Protein AF-A0A813J1H1-F1 (afdb_monomer)

Secondary structure (DSSP, 8-state):
------------------------------TTSS--------SS---TTHHHHTT-HHHHHHHHHHTT---SS-TT-TTTSPPPPSSGGGGS-S-HHHHHHHHHTT--S--HHHHHHHHHHHTT-------SS--HHHHHHHHHHHHHHHHHHSPP----

Mean predicted aligned error: 11.6 Å

InterPro domains:
  IPR014014 RNA helicase, DEAD-box type, Q motif [PS51195] (87-115)
  IPR027417 P-loop containing nucleoside triphosphate hydrolase [G3DSA:3.40.50.300] (61-158)
  IPR027417 P-loop containing nucleoside triphosphate hydrolase [SSF52540] (81-131)

Organism: Polarella glacialis (NCBI:txid89957)

Structure (mmCIF, N/CA/C/O backbone):
data_AF-A0A813J1H1-F1
#
_entry.id   AF-A0A813J1H1-F1
#
loop_
_atom_site.group_PDB
_atom_site.id
_atom_site.type_symbol
_atom_site.label_atom_id
_atom_site.label_alt_id
_atom_site.label_comp_id
_atom_site.label_asym_id
_atom_site.label_entity_id
_atom_site.label_seq_id
_atom_site.pdbx_PDB_ins_code
_atom_site.Cartn_x
_atom_site.Cartn_y
_atom_site.Cartn_z
_atom_site.occupancy
_atom_site.B_iso_or_equiv
_atom_site.auth_seq_id
_atom_site.auth_comp_id
_atom_site.auth_asym_id
_atom_site.auth_atom_id
_atom_site.pdbx_PDB_model_num
ATOM 1 N N . HIS A 1 1 ? 89.185 -1.365 11.254 1.00 34.19 1 HIS A N 1
ATOM 2 C CA . HIS A 1 1 ? 89.584 -2.785 11.265 1.00 34.19 1 HIS A CA 1
ATOM 3 C C . HIS A 1 1 ? 88.842 -3.502 12.383 1.00 34.19 1 HIS A C 1
ATOM 5 O O . HIS A 1 1 ? 88.922 -3.035 13.507 1.00 34.19 1 HIS A O 1
ATOM 11 N N . HIS A 1 2 ? 88.148 -4.591 12.026 1.00 33.72 2 HIS A N 1
ATOM 12 C CA . HIS A 1 2 ? 87.606 -5.668 12.879 1.00 33.72 2 HIS A CA 1
ATOM 13 C C . HIS A 1 2 ? 86.523 -5.268 13.905 1.00 33.72 2 HIS A C 1
ATOM 15 O O . HIS A 1 2 ? 86.801 -4.610 14.895 1.00 33.72 2 HIS A O 1
ATOM 21 N N . LEU A 1 3 ? 85.229 -5.496 13.633 1.00 37.78 3 LEU A N 1
ATOM 22 C CA . LEU A 1 3 ? 84.498 -6.771 13.810 1.00 37.78 3 LEU A CA 1
ATOM 23 C C . LEU A 1 3 ? 84.880 -7.504 15.100 1.00 37.78 3 LEU A C 1
ATOM 25 O O . LEU A 1 3 ? 85.911 -8.167 15.141 1.00 37.78 3 LEU A O 1
ATOM 29 N N . CYS A 1 4 ? 83.996 -7.455 16.098 1.00 30.09 4 CYS A N 1
ATOM 30 C CA . CYS A 1 4 ? 83.834 -8.545 17.054 1.00 30.09 4 CYS A CA 1
ATOM 31 C C . CYS A 1 4 ? 82.436 -8.494 17.695 1.00 30.09 4 CYS A C 1
ATOM 33 O O . CYS A 1 4 ? 82.087 -7.547 18.393 1.00 30.09 4 CYS A O 1
ATOM 35 N N . ALA A 1 5 ? 81.647 -9.531 17.442 1.00 35.34 5 ALA A N 1
ATOM 36 C CA . ALA A 1 5 ? 80.639 -10.073 18.354 1.00 35.34 5 ALA A CA 1
ATOM 37 C C . ALA A 1 5 ? 81.019 -11.562 18.559 1.00 35.34 5 ALA A C 1
ATOM 39 O O . ALA A 1 5 ? 81.799 -12.053 17.734 1.00 35.34 5 ALA A O 1
ATOM 40 N N . PRO A 1 6 ? 80.486 -12.332 19.537 1.00 43.91 6 PRO A N 1
ATOM 41 C CA . PRO A 1 6 ? 79.380 -12.037 20.460 1.00 43.91 6 PRO A CA 1
ATOM 42 C C . PRO A 1 6 ? 79.610 -12.522 21.920 1.00 43.91 6 PRO A C 1
ATOM 44 O O . PRO A 1 6 ? 80.580 -13.204 22.235 1.00 43.91 6 PRO A O 1
ATOM 47 N N . ALA A 1 7 ? 78.648 -12.255 22.807 1.00 31.55 7 ALA A N 1
ATOM 48 C CA . ALA A 1 7 ? 78.409 -13.062 24.006 1.00 31.55 7 ALA A CA 1
ATOM 49 C C . ALA A 1 7 ? 76.898 -13.316 24.129 1.00 31.55 7 ALA A C 1
ATOM 51 O O . ALA A 1 7 ? 76.104 -12.378 24.116 1.00 31.55 7 ALA A O 1
ATOM 52 N N . VAL A 1 8 ? 76.505 -14.588 24.202 1.00 41.69 8 VAL A N 1
ATOM 53 C CA . VAL A 1 8 ? 75.121 -15.028 24.435 1.00 41.69 8 VAL A CA 1
ATOM 54 C C . VAL A 1 8 ? 74.900 -15.178 25.939 1.00 41.69 8 VAL A C 1
ATOM 56 O O . VAL A 1 8 ? 75.711 -15.835 26.594 1.00 41.69 8 VAL A O 1
ATOM 59 N N . PRO A 1 9 ? 73.768 -14.695 26.472 1.00 33.09 9 PRO A N 1
ATOM 60 C CA . PRO A 1 9 ? 73.148 -15.347 27.612 1.00 33.09 9 PRO A CA 1
ATOM 61 C C . PRO A 1 9 ? 71.725 -15.825 27.310 1.00 33.09 9 PRO A C 1
ATOM 63 O O . PRO A 1 9 ? 70.944 -15.225 26.573 1.00 33.09 9 PRO A O 1
ATOM 66 N N . MET A 1 10 ? 71.447 -16.971 27.916 1.00 30.86 10 MET A N 1
ATOM 67 C CA . MET A 1 10 ? 70.252 -17.791 27.831 1.00 30.86 10 MET A CA 1
ATOM 68 C C . MET A 1 10 ? 69.051 -17.203 28.583 1.00 30.86 10 MET A C 1
ATOM 70 O O . MET A 1 10 ? 69.198 -16.548 29.609 1.00 30.86 10 MET A O 1
ATOM 74 N N . SER A 1 11 ? 67.880 -17.676 28.151 1.00 35.31 11 SER A N 1
ATOM 75 C CA . SER A 1 11 ? 66.664 -17.896 28.943 1.00 35.31 11 SER A CA 1
ATOM 76 C C . SER A 1 11 ? 65.690 -16.725 29.101 1.00 35.31 11 SER A C 1
ATOM 78 O O . SER A 1 11 ? 65.782 -15.886 29.991 1.00 35.31 11 SER A O 1
ATOM 80 N N . GLY A 1 12 ? 64.658 -16.774 28.260 1.00 32.72 12 GLY A N 1
ATOM 81 C CA . GLY A 1 12 ? 63.369 -16.132 28.475 1.00 32.72 12 GLY A CA 1
ATOM 82 C C . GLY A 1 12 ? 62.295 -16.996 27.825 1.00 32.72 12 GLY A C 1
ATOM 83 O O . GLY A 1 12 ? 62.034 -16.885 26.629 1.00 32.72 12 GLY A O 1
ATOM 84 N N . THR A 1 13 ? 61.717 -17.908 28.600 1.00 37.31 13 THR A N 1
ATOM 85 C CA . THR A 1 13 ? 60.648 -18.828 28.201 1.00 37.31 13 THR A CA 1
ATOM 86 C C . THR A 1 13 ? 59.422 -18.037 27.730 1.00 37.31 13 THR A C 1
ATOM 88 O O . THR A 1 13 ? 58.621 -17.572 28.540 1.00 37.31 13 THR A O 1
ATOM 91 N N . LYS A 1 14 ? 59.245 -17.862 26.414 1.00 34.94 14 LYS A N 1
ATOM 92 C CA . LYS A 1 14 ? 57.989 -17.343 25.859 1.00 34.94 14 LYS A CA 1
ATOM 93 C C . LYS A 1 14 ? 57.009 -18.500 25.691 1.00 34.94 14 LYS A C 1
ATOM 95 O O . LYS A 1 14 ? 57.187 -19.358 24.833 1.00 34.94 14 LYS A O 1
ATOM 100 N N . ARG A 1 15 ? 55.968 -18.508 26.528 1.00 35.03 15 ARG A N 1
ATOM 101 C CA . ARG A 1 15 ? 54.754 -19.305 26.321 1.00 35.03 15 ARG A CA 1
ATOM 102 C C . ARG A 1 15 ? 54.201 -18.968 24.933 1.00 35.03 15 ARG A C 1
ATOM 104 O O . ARG A 1 15 ? 53.765 -17.842 24.710 1.00 35.03 15 ARG A O 1
ATOM 111 N N . LYS A 1 16 ? 54.257 -19.923 24.003 1.00 32.97 16 LYS A N 1
ATOM 112 C CA . LYS A 1 16 ? 53.514 -19.863 22.743 1.00 32.97 16 LYS A CA 1
ATOM 113 C C . LYS A 1 16 ? 52.054 -20.132 23.114 1.00 32.97 16 LYS A C 1
ATOM 115 O O . LYS A 1 16 ? 51.695 -21.276 23.374 1.00 32.97 16 LYS A O 1
ATOM 120 N N . ALA A 1 17 ? 51.254 -19.078 23.253 1.00 36.91 17 ALA A N 1
ATOM 121 C CA . ALA A 1 17 ? 49.808 -19.232 23.254 1.00 36.91 17 ALA A CA 1
ATOM 122 C C . ALA A 1 17 ? 49.420 -19.670 21.840 1.00 36.91 17 ALA A C 1
ATOM 124 O O . ALA A 1 17 ? 49.724 -18.984 20.863 1.00 36.91 17 ALA A O 1
ATOM 125 N N . ALA A 1 18 ? 48.871 -20.876 21.752 1.00 45.59 18 ALA A N 1
ATOM 126 C CA . ALA A 1 18 ? 48.157 -21.342 20.586 1.00 45.59 18 ALA A CA 1
ATOM 127 C C . ALA A 1 18 ? 46.883 -20.504 20.470 1.00 45.59 18 ALA A C 1
ATOM 129 O O . ALA A 1 18 ? 46.070 -20.524 21.384 1.00 45.59 18 ALA A O 1
ATOM 130 N N . ASP A 1 19 ? 46.744 -19.783 19.366 1.00 38.66 19 ASP A N 1
ATOM 131 C CA . ASP A 1 19 ? 45.460 -19.288 18.879 1.00 38.66 19 ASP A CA 1
ATOM 132 C C . ASP A 1 19 ? 45.462 -19.490 17.362 1.00 38.66 19 ASP A C 1
ATOM 134 O O . ASP A 1 19 ? 45.589 -18.566 16.561 1.00 38.66 19 ASP A O 1
ATOM 138 N N . GLU A 1 20 ? 45.388 -20.757 16.953 1.00 40.88 20 GLU A N 1
ATOM 139 C CA . GLU A 1 20 ? 44.878 -21.096 15.628 1.00 40.88 20 GLU A CA 1
ATOM 140 C C . GLU A 1 20 ? 43.354 -21.019 15.694 1.00 40.88 20 GLU A C 1
ATOM 142 O O . GLU A 1 20 ? 42.653 -22.016 15.856 1.00 40.88 20 GLU A O 1
ATOM 147 N N . VAL A 1 21 ? 42.823 -19.803 15.580 1.00 53.22 21 VAL A N 1
ATOM 148 C CA . VAL A 1 21 ? 41.404 -19.619 15.286 1.00 53.22 21 VAL A CA 1
ATOM 149 C C . VAL A 1 21 ? 41.214 -19.959 13.810 1.00 53.22 21 VAL A C 1
ATOM 151 O O . VAL A 1 21 ? 41.413 -19.120 12.928 1.00 53.22 21 VAL A O 1
ATOM 154 N N . HIS A 1 22 ? 40.861 -21.216 13.536 1.00 43.19 22 HIS A N 1
ATOM 155 C CA . HIS A 1 22 ? 40.311 -21.637 12.252 1.00 43.19 22 HIS A CA 1
ATOM 156 C C . HIS A 1 22 ? 38.995 -20.888 12.008 1.00 43.19 22 HIS A C 1
ATOM 158 O O . HIS A 1 22 ? 37.911 -21.358 12.347 1.00 43.19 22 HIS A O 1
ATOM 164 N N . HIS A 1 23 ? 39.085 -19.710 11.395 1.00 55.94 23 HIS A N 1
ATOM 165 C CA . HIS A 1 23 ? 37.964 -19.159 10.654 1.00 55.94 23 HIS A CA 1
ATOM 166 C C . HIS A 1 23 ? 37.781 -20.087 9.454 1.00 55.94 23 HIS A C 1
ATOM 168 O O . HIS A 1 23 ? 38.491 -19.963 8.459 1.00 55.94 23 HIS A O 1
ATOM 174 N N . SER A 1 24 ? 36.891 -21.075 9.585 1.00 57.75 24 SER A N 1
ATOM 175 C CA . SER A 1 24 ? 36.360 -21.813 8.442 1.00 57.75 24 SER A CA 1
ATOM 176 C C . SER A 1 24 ? 35.861 -20.761 7.463 1.00 57.75 24 SER A C 1
ATOM 178 O O . SER A 1 24 ? 34.857 -20.104 7.745 1.00 57.75 24 SER A O 1
ATOM 180 N N . SER A 1 25 ? 36.592 -20.534 6.372 1.00 59.53 25 SER A N 1
ATOM 181 C CA . SER A 1 25 ? 36.174 -19.594 5.346 1.00 59.53 25 SER A CA 1
ATOM 182 C C . SER A 1 25 ? 34.809 -20.057 4.860 1.00 59.53 25 SER A C 1
ATOM 184 O O . SER A 1 25 ? 34.670 -21.130 4.273 1.00 59.53 25 SER A O 1
ATOM 186 N N . ALA A 1 26 ? 33.772 -19.279 5.173 1.00 66.06 26 ALA A N 1
ATOM 187 C CA . ALA A 1 26 ? 32.508 -19.411 4.480 1.00 66.06 26 ALA A CA 1
ATOM 188 C C . ALA A 1 26 ? 32.856 -19.298 2.996 1.00 66.06 26 ALA A C 1
ATOM 190 O O . ALA A 1 26 ? 33.419 -18.290 2.571 1.00 66.06 26 ALA A O 1
ATOM 191 N N . SER A 1 27 ? 32.642 -20.376 2.246 1.00 68.50 27 SER A N 1
ATOM 192 C CA . SER A 1 27 ? 32.886 -20.402 0.810 1.00 68.50 27 SER A CA 1
ATOM 193 C C . SER A 1 27 ? 32.234 -19.170 0.186 1.00 68.50 27 SER A C 1
ATOM 195 O O . SER A 1 27 ? 31.031 -18.969 0.379 1.00 68.50 27 SER A O 1
ATOM 197 N N . GLU A 1 28 ? 33.012 -18.345 -0.517 1.00 77.62 28 GLU A N 1
ATOM 198 C CA . GLU A 1 28 ? 32.490 -17.209 -1.278 1.00 77.62 28 GLU A CA 1
ATOM 199 C C . GLU A 1 28 ? 31.526 -17.748 -2.341 1.00 77.62 28 GLU A C 1
ATOM 201 O O . GLU A 1 28 ? 31.924 -18.242 -3.393 1.00 77.62 28 GLU A O 1
ATOM 206 N N . MET A 1 29 ? 30.234 -17.728 -2.025 1.00 81.69 29 MET A N 1
ATOM 207 C CA . MET A 1 29 ? 29.177 -18.139 -2.935 1.00 81.69 29 MET A CA 1
ATOM 208 C C . MET A 1 29 ? 28.792 -16.938 -3.793 1.00 81.69 29 MET A C 1
ATOM 210 O O . MET A 1 29 ? 28.229 -15.973 -3.274 1.00 81.69 29 MET A O 1
ATOM 214 N N . ASP A 1 30 ? 29.042 -16.999 -5.101 1.00 85.56 30 ASP A N 1
ATOM 215 C CA . ASP A 1 30 ? 28.538 -15.985 -6.028 1.00 85.56 30 ASP A CA 1
ATOM 216 C C . ASP A 1 30 ? 27.044 -16.206 -6.293 1.00 85.56 30 ASP A C 1
ATOM 218 O O . ASP A 1 30 ? 26.620 -16.995 -7.138 1.00 85.56 30 ASP A O 1
ATOM 222 N N . TRP A 1 31 ? 26.220 -15.472 -5.552 1.00 83.69 31 TRP A N 1
ATOM 223 C CA . TRP A 1 31 ? 24.766 -15.494 -5.670 1.00 83.69 31 TRP A CA 1
ATOM 224 C C . TRP A 1 31 ? 24.254 -14.926 -7.002 1.00 83.69 31 TRP A C 1
ATOM 226 O O . TRP A 1 31 ? 23.093 -15.185 -7.333 1.00 83.69 31 TRP A O 1
ATOM 236 N N . ARG A 1 32 ? 25.059 -14.172 -7.768 1.00 85.56 32 ARG A N 1
ATOM 237 C CA . ARG A 1 32 ? 24.675 -13.702 -9.112 1.00 85.56 32 ARG A CA 1
ATOM 238 C C . ARG A 1 32 ? 24.827 -14.792 -10.169 1.00 85.56 32 ARG A C 1
ATOM 240 O O . ARG A 1 32 ? 24.064 -14.785 -11.129 1.00 85.56 32 ARG A O 1
ATOM 247 N N . ALA A 1 33 ? 25.758 -15.725 -9.976 1.00 87.06 33 ALA A N 1
ATOM 248 C CA . ALA A 1 33 ? 25.982 -16.848 -10.889 1.00 87.06 33 ALA A CA 1
ATOM 249 C C . ALA A 1 33 ? 24.946 -17.978 -10.734 1.00 87.06 33 ALA A C 1
ATOM 251 O O . ALA A 1 33 ? 24.877 -18.875 -11.572 1.00 87.06 33 ALA A O 1
ATOM 252 N N . GLN A 1 34 ? 24.137 -17.947 -9.671 1.00 85.81 34 GLN A N 1
ATOM 253 C CA . GLN A 1 34 ? 23.125 -18.969 -9.419 1.00 85.81 34 GLN A CA 1
ATOM 254 C C . GLN A 1 34 ? 21.911 -18.788 -10.345 1.00 85.81 34 GLN A C 1
ATOM 256 O O . GLN A 1 34 ? 21.335 -17.694 -10.370 1.00 85.81 34 GLN A O 1
ATOM 261 N N . PRO A 1 35 ? 21.466 -19.833 -11.072 1.00 85.12 35 PRO A N 1
ATOM 262 C CA . PRO A 1 35 ? 20.262 -19.758 -11.888 1.00 85.12 35 PRO A CA 1
ATOM 263 C C . PRO A 1 35 ? 19.036 -19.558 -10.990 1.00 85.12 35 PRO A C 1
ATOM 265 O O . PRO A 1 35 ? 18.826 -20.289 -10.024 1.00 85.12 35 PRO A O 1
ATOM 268 N N . ARG A 1 36 ? 18.206 -18.563 -11.310 1.00 83.06 36 ARG A N 1
ATOM 269 C CA . ARG A 1 36 ? 16.972 -18.260 -10.572 1.00 83.06 36 ARG A CA 1
ATOM 270 C C . ARG A 1 36 ? 15.795 -18.281 -11.525 1.00 83.06 36 ARG A C 1
ATOM 272 O O . ARG A 1 36 ? 15.873 -17.733 -12.624 1.00 83.06 36 ARG A O 1
ATOM 279 N N . ARG A 1 37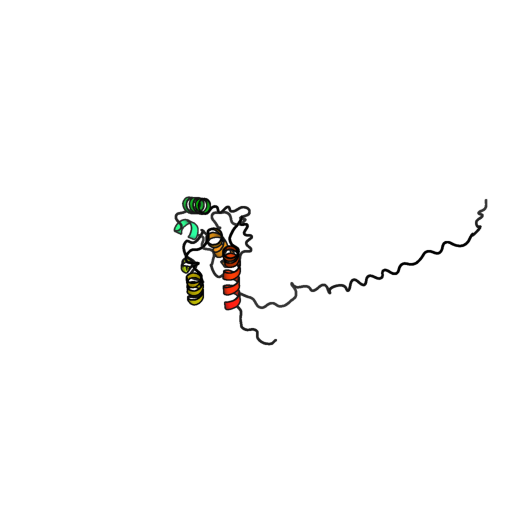 ? 14.690 -18.884 -11.092 1.00 84.12 37 ARG A N 1
ATOM 280 C CA . ARG A 1 37 ? 13.424 -18.761 -11.814 1.00 84.12 37 ARG A CA 1
ATOM 281 C C . ARG A 1 37 ? 12.924 -17.314 -11.677 1.00 84.12 37 ARG A C 1
ATOM 283 O O . ARG A 1 37 ? 12.961 -16.783 -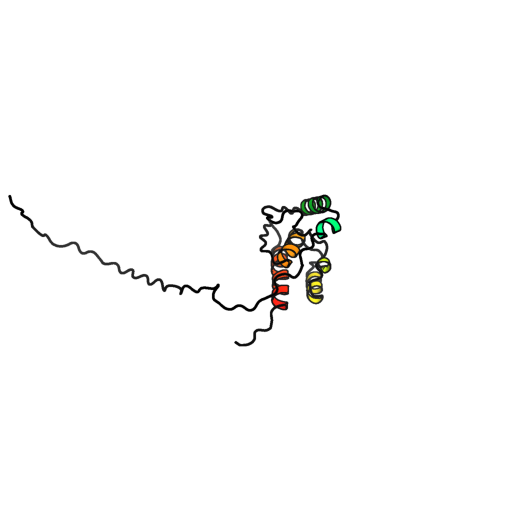10.564 1.00 84.12 37 ARG A O 1
ATOM 290 N N . PRO A 1 38 ? 12.491 -16.658 -12.768 1.00 88.00 38 PRO A N 1
ATOM 291 C CA . PRO A 1 38 ? 11.824 -15.367 -12.673 1.00 88.00 38 PRO A CA 1
ATOM 292 C C . PRO A 1 38 ? 10.566 -15.478 -11.812 1.00 88.00 38 PRO A C 1
ATOM 294 O O . PRO A 1 38 ? 9.884 -16.501 -11.839 1.00 88.00 38 PRO A O 1
ATOM 297 N N . PHE A 1 39 ? 10.246 -14.415 -11.084 1.00 89.38 39 PHE A N 1
ATOM 298 C CA . PHE A 1 39 ? 9.024 -14.316 -10.294 1.00 89.38 39 PHE A CA 1
ATOM 299 C C . PHE A 1 39 ? 8.410 -12.931 -10.470 1.00 89.38 39 PHE A C 1
ATOM 301 O O . PHE A 1 39 ? 9.115 -11.951 -10.741 1.00 89.38 39 PHE A O 1
ATOM 308 N N . LYS A 1 40 ? 7.088 -12.843 -10.330 1.00 91.44 40 LYS A N 1
ATOM 309 C CA . LYS A 1 40 ? 6.373 -11.574 -10.411 1.00 91.44 40 LYS A CA 1
ATOM 310 C C . LYS A 1 40 ? 6.689 -10.717 -9.190 1.00 91.44 40 LYS A C 1
ATOM 312 O O . LYS A 1 40 ? 6.593 -11.165 -8.051 1.00 91.44 40 LYS A O 1
ATOM 317 N N . ARG A 1 41 ? 7.049 -9.461 -9.445 1.00 90.88 41 ARG A N 1
ATOM 318 C CA . ARG A 1 41 ? 7.279 -8.445 -8.403 1.00 90.88 41 ARG A CA 1
ATOM 319 C C . ARG A 1 41 ? 6.229 -7.343 -8.389 1.00 90.88 41 ARG A C 1
ATOM 321 O O . ARG A 1 41 ? 6.018 -6.733 -7.351 1.00 90.88 41 ARG A O 1
ATOM 328 N N . VAL A 1 42 ? 5.606 -7.085 -9.537 1.00 93.88 42 VAL A N 1
ATOM 329 C CA . VAL A 1 42 ? 4.652 -5.992 -9.735 1.00 93.88 42 VAL A CA 1
ATOM 330 C C . VAL A 1 42 ? 3.245 -6.575 -9.747 1.00 93.88 42 VAL A C 1
ATOM 332 O O . VAL A 1 42 ? 2.887 -7.320 -10.659 1.00 93.88 42 VAL A O 1
ATOM 335 N N . PHE A 1 43 ? 2.461 -6.250 -8.726 1.00 93.75 43 PHE A N 1
ATOM 336 C CA . PHE A 1 43 ? 1.045 -6.603 -8.612 1.00 93.75 43 PHE A CA 1
ATOM 337 C C . PHE A 1 43 ? 0.160 -5.407 -8.940 1.00 93.75 43 PHE A C 1
ATOM 339 O O . PHE A 1 43 ? -0.816 -5.565 -9.666 1.00 93.75 43 PHE A O 1
ATOM 346 N N . VAL A 1 44 ? 0.551 -4.220 -8.471 1.00 91.94 44 VAL A N 1
ATOM 347 C CA . VAL A 1 44 ? -0.092 -2.946 -8.796 1.00 91.94 44 VAL A CA 1
ATOM 348 C C . VAL A 1 44 ? 0.843 -2.179 -9.735 1.00 91.94 44 VAL A C 1
ATOM 350 O O . VAL A 1 44 ? 1.907 -1.739 -9.297 1.00 91.94 44 VAL A O 1
ATOM 353 N N . PRO A 1 45 ? 0.530 -2.071 -11.038 1.00 87.94 45 PRO A N 1
ATOM 354 C CA . PRO A 1 45 ? 1.378 -1.340 -11.968 1.00 87.94 45 PRO A CA 1
ATOM 355 C C . PRO A 1 45 ? 1.346 0.159 -11.663 1.00 87.94 45 PRO A C 1
ATOM 357 O O . PRO A 1 45 ? 0.325 0.701 -11.241 1.00 87.94 45 PRO A O 1
ATOM 360 N N . TYR A 1 46 ? 2.465 0.834 -11.924 1.00 83.12 46 TYR A N 1
ATOM 361 C CA . TYR A 1 46 ? 2.507 2.291 -11.901 1.00 83.12 46 TYR A CA 1
ATOM 362 C C . TYR A 1 46 ? 1.513 2.859 -12.919 1.00 83.12 46 TYR A C 1
ATOM 364 O O . TYR A 1 46 ? 1.502 2.438 -14.079 1.00 83.12 46 TYR A O 1
ATOM 372 N N . ASN A 1 47 ? 0.708 3.825 -12.482 1.00 84.25 47 ASN A N 1
ATOM 373 C CA . ASN A 1 47 ? -0.193 4.569 -13.343 1.00 84.25 47 ASN A CA 1
ATOM 374 C C . ASN A 1 47 ? 0.152 6.066 -13.256 1.00 84.25 47 ASN A C 1
ATOM 376 O O . ASN A 1 47 ? -0.078 6.661 -12.201 1.00 84.25 47 ASN A O 1
ATOM 380 N N . PRO A 1 48 ? 0.669 6.681 -14.336 1.00 80.12 48 PRO A N 1
ATOM 381 C CA . PRO A 1 48 ? 1.019 8.101 -14.341 1.00 80.12 48 PRO A CA 1
ATOM 382 C C . PRO A 1 48 ? -0.194 9.019 -14.153 1.00 80.12 48 PRO A C 1
ATOM 384 O O . PRO A 1 48 ? -0.041 10.138 -13.685 1.00 80.12 48 PRO A O 1
ATOM 387 N N . GLU A 1 49 ? -1.401 8.545 -14.467 1.00 85.44 49 GLU A N 1
ATOM 388 C CA . GLU A 1 49 ? -2.642 9.308 -14.306 1.00 85.44 49 GLU A CA 1
ATOM 389 C C . GLU A 1 49 ? -3.259 9.130 -12.910 1.00 85.44 49 GLU A C 1
ATOM 391 O O . GLU A 1 49 ? -4.279 9.743 -12.605 1.00 85.44 49 GLU A O 1
ATOM 396 N N . ALA A 1 50 ? -2.675 8.300 -12.033 1.00 86.06 50 ALA A N 1
ATOM 397 C CA . ALA A 1 50 ? -3.244 8.038 -10.709 1.00 86.06 50 ALA A CA 1
ATOM 398 C C . ALA A 1 50 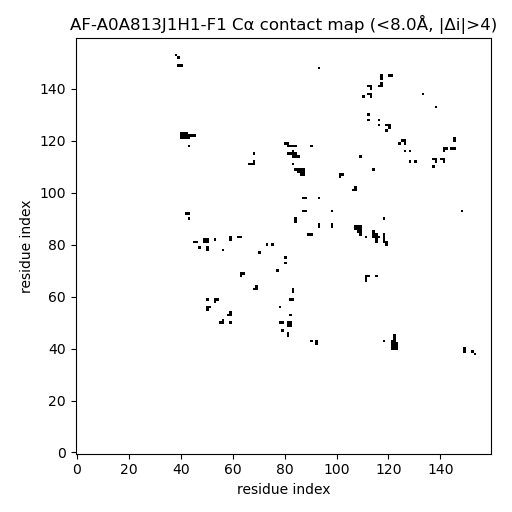? -3.346 9.303 -9.852 1.00 86.06 50 ALA A C 1
ATOM 400 O O . ALA A 1 50 ? -4.323 9.468 -9.126 1.00 86.06 50 ALA A O 1
ATOM 401 N N . VAL A 1 51 ? -2.369 10.207 -9.957 1.00 86.38 51 VAL A N 1
ATOM 402 C CA . VAL A 1 51 ? -2.396 11.488 -9.242 1.00 86.38 51 VAL A CA 1
ATOM 403 C C . VAL A 1 51 ? -3.532 12.370 -9.752 1.00 86.38 51 VAL A C 1
ATOM 405 O O . VAL A 1 51 ? -4.277 12.922 -8.945 1.00 86.38 51 VAL A O 1
ATOM 408 N N . ASP A 1 52 ? -3.724 12.452 -11.068 1.00 88.62 52 ASP A N 1
ATOM 409 C CA . ASP A 1 52 ? -4.805 13.237 -11.669 1.00 88.62 52 ASP A CA 1
ATOM 410 C C . ASP A 1 52 ? -6.185 12.663 -11.325 1.00 88.62 52 ASP A C 1
ATOM 412 O O . ASP A 1 52 ? -7.084 13.404 -10.924 1.00 88.62 52 ASP A O 1
ATOM 416 N N . MET A 1 53 ? -6.342 11.336 -11.384 1.00 87.44 53 MET A N 1
ATOM 417 C CA . MET A 1 53 ? -7.571 10.651 -10.966 1.00 87.44 53 MET A CA 1
ATOM 418 C C . MET A 1 53 ? -7.875 10.841 -9.475 1.00 87.44 53 MET A C 1
ATOM 420 O O . MET A 1 53 ? -9.042 10.906 -9.095 1.00 87.44 53 MET A O 1
ATOM 424 N N . ALA A 1 54 ? -6.843 10.983 -8.639 1.00 86.75 54 ALA A N 1
ATOM 425 C CA . ALA A 1 54 ? -6.971 11.298 -7.218 1.00 86.75 54 ALA A CA 1
ATOM 426 C C . ALA A 1 54 ? -7.220 12.799 -6.936 1.00 86.75 54 ALA A C 1
ATOM 428 O O . ALA A 1 54 ? -7.156 13.232 -5.785 1.00 86.75 54 ALA A O 1
ATOM 429 N N . GLY A 1 55 ? -7.511 13.607 -7.965 1.00 89.56 55 GLY A N 1
ATOM 430 C CA . GLY A 1 55 ? -7.808 15.038 -7.836 1.00 89.56 55 GLY A CA 1
ATOM 431 C C . GLY A 1 55 ? -6.603 15.963 -8.037 1.00 89.56 55 GLY A C 1
ATOM 432 O O . GLY A 1 55 ? -6.682 17.149 -7.710 1.00 89.56 55 GLY A O 1
ATOM 433 N N . GLY A 1 56 ? -5.500 15.440 -8.575 1.00 91.00 56 GLY A N 1
ATOM 434 C CA . GLY A 1 56 ? -4.270 16.168 -8.878 1.00 91.00 56 GLY A CA 1
ATOM 435 C C . GLY A 1 56 ? -3.290 16.250 -7.703 1.00 91.00 56 GLY A C 1
ATOM 436 O O . GLY A 1 56 ? -3.623 15.974 -6.547 1.00 91.00 56 GLY A O 1
ATOM 437 N N . ALA A 1 57 ? -2.062 16.691 -7.996 1.00 89.38 57 ALA A N 1
ATOM 438 C CA . ALA A 1 57 ? -0.946 16.711 -7.043 1.00 89.38 57 ALA A CA 1
ATOM 439 C C . ALA A 1 57 ? -1.270 17.450 -5.731 1.00 89.38 57 ALA A C 1
ATOM 441 O O . ALA A 1 57 ? -0.947 16.976 -4.643 1.00 89.38 57 ALA A O 1
ATOM 442 N N . ALA A 1 58 ? -1.984 18.578 -5.810 1.00 91.06 58 ALA A N 1
ATOM 443 C CA . ALA A 1 58 ? -2.371 19.352 -4.630 1.00 91.06 58 ALA A CA 1
ATOM 444 C C . ALA A 1 58 ? -3.337 18.592 -3.702 1.00 91.06 58 ALA A C 1
ATOM 446 O O . ALA A 1 58 ? -3.207 18.681 -2.479 1.00 91.06 58 ALA A O 1
ATOM 447 N N . ALA A 1 59 ? -4.287 17.835 -4.261 1.00 92.56 59 ALA A N 1
ATOM 448 C CA . ALA A 1 59 ? -5.222 17.028 -3.480 1.00 92.56 59 ALA A CA 1
ATOM 449 C C . ALA A 1 59 ? -4.503 15.844 -2.817 1.00 92.56 59 ALA A C 1
ATOM 451 O O . ALA A 1 59 ? -4.689 15.596 -1.624 1.00 92.56 59 ALA A O 1
ATOM 452 N N . VAL A 1 60 ? -3.610 15.178 -3.556 1.00 92.50 60 VAL A N 1
ATOM 453 C CA . VAL A 1 60 ? -2.791 14.074 -3.037 1.00 92.50 60 VAL A CA 1
ATOM 454 C C . VAL A 1 60 ? -1.870 14.551 -1.910 1.00 92.50 60 VAL A C 1
ATOM 456 O O . VAL A 1 60 ? -1.820 13.920 -0.853 1.00 92.50 60 VAL A O 1
ATOM 459 N N . ALA A 1 61 ? -1.197 15.691 -2.079 1.00 91.75 61 ALA A N 1
ATOM 460 C CA . ALA A 1 61 ? -0.354 16.283 -1.042 1.00 91.75 61 ALA A CA 1
ATOM 461 C C . ALA A 1 61 ? -1.166 16.672 0.206 1.00 91.75 61 ALA A C 1
ATOM 463 O O . ALA A 1 61 ? -0.766 16.372 1.334 1.00 91.75 61 ALA A O 1
ATOM 464 N N . ALA A 1 62 ? -2.345 17.281 0.025 1.00 93.19 62 ALA A N 1
ATOM 465 C CA . ALA A 1 62 ? -3.246 17.597 1.133 1.00 93.19 62 ALA A CA 1
ATOM 466 C C . ALA A 1 62 ? -3.691 16.335 1.887 1.00 93.19 62 ALA A C 1
ATOM 468 O O . ALA A 1 62 ? -3.763 16.341 3.117 1.00 93.19 62 ALA A O 1
ATOM 469 N N . ARG A 1 63 ? -3.933 15.238 1.164 1.00 93.19 63 ARG A N 1
ATOM 470 C CA . ARG A 1 63 ? -4.309 13.952 1.745 1.00 93.19 63 ARG A CA 1
ATOM 471 C C . ARG A 1 63 ? -3.166 13.291 2.509 1.00 93.19 63 ARG A C 1
ATOM 473 O O . ARG A 1 63 ? -3.380 12.863 3.638 1.00 93.19 63 ARG A O 1
ATOM 480 N N . ARG A 1 64 ? -1.951 13.258 1.953 1.00 93.38 64 ARG A N 1
ATOM 481 C CA . ARG A 1 64 ? -0.749 12.775 2.661 1.00 93.38 64 ARG A CA 1
ATOM 482 C C . ARG A 1 64 ? -0.538 13.549 3.960 1.00 93.38 64 ARG A C 1
ATOM 484 O O . ARG A 1 64 ? -0.400 12.945 5.019 1.00 93.38 64 ARG A O 1
ATOM 491 N N . LYS A 1 65 ? -0.679 14.877 3.908 1.00 93.50 65 LYS A N 1
ATOM 492 C CA . LYS A 1 65 ? -0.627 15.735 5.096 1.00 93.50 65 LYS A CA 1
ATOM 493 C C . LYS A 1 65 ? -1.724 15.411 6.115 1.00 93.50 65 LYS A C 1
ATOM 495 O O . LYS A 1 65 ? -1.434 15.356 7.306 1.00 93.50 65 LYS A O 1
ATOM 500 N N . ALA A 1 66 ? -2.965 15.191 5.677 1.00 93.44 66 ALA A N 1
ATOM 501 C CA . ALA A 1 66 ? -4.068 14.808 6.565 1.00 93.44 66 ALA A CA 1
ATOM 502 C C . ALA A 1 66 ? -3.830 13.448 7.245 1.00 93.44 66 ALA A C 1
ATOM 504 O O . ALA A 1 66 ? -4.234 13.248 8.387 1.00 93.44 66 ALA A O 1
ATOM 505 N N . LEU A 1 67 ? -3.137 12.542 6.554 1.00 91.19 67 LEU A N 1
ATOM 506 C CA . LEU A 1 67 ? -2.727 11.230 7.047 1.00 91.19 67 LEU A CA 1
ATOM 507 C C . LEU A 1 67 ? -1.430 11.264 7.881 1.00 91.19 67 LEU A C 1
ATOM 509 O O . LEU A 1 67 ? -1.061 10.242 8.453 1.00 91.19 67 LEU A O 1
ATOM 513 N N . GLY A 1 68 ? -0.738 12.407 7.965 1.00 91.38 68 GLY A N 1
ATOM 514 C CA . GLY A 1 68 ? 0.564 12.515 8.635 1.00 91.38 68 GLY A CA 1
ATOM 515 C C . GLY A 1 68 ? 1.674 11.724 7.933 1.00 91.38 68 GLY A C 1
ATOM 516 O O . GLY A 1 68 ? 2.565 11.191 8.589 1.00 91.38 68 GLY A O 1
ATOM 517 N N . VAL A 1 69 ? 1.577 11.590 6.612 1.00 90.75 69 VAL A N 1
ATOM 518 C CA . VAL A 1 69 ? 2.512 10.852 5.764 1.00 90.75 69 VAL A CA 1
ATOM 519 C C . VAL A 1 69 ? 3.452 11.835 5.077 1.00 90.75 69 VAL A C 1
ATOM 521 O O . VAL A 1 69 ? 2.998 12.678 4.306 1.00 90.75 69 VAL A O 1
ATOM 524 N N . ASP A 1 70 ? 4.753 11.652 5.296 1.00 90.44 70 ASP A N 1
ATOM 525 C CA . ASP A 1 70 ? 5.817 12.417 4.647 1.00 90.44 70 ASP A CA 1
ATOM 526 C C . ASP A 1 70 ? 6.667 11.503 3.749 1.00 90.44 70 ASP A C 1
ATOM 528 O O . ASP A 1 70 ? 7.018 10.381 4.131 1.00 90.44 70 ASP A O 1
ATOM 532 N N . LEU A 1 71 ? 7.015 11.985 2.552 1.00 88.50 71 LEU A N 1
ATOM 533 C CA . LEU A 1 71 ? 7.931 11.317 1.624 1.00 88.50 71 LEU A CA 1
ATOM 534 C C . LEU A 1 71 ? 9.313 11.973 1.748 1.00 88.50 71 LEU A C 1
ATOM 536 O O . LEU A 1 71 ? 9.467 13.150 1.443 1.00 88.50 71 LEU A O 1
ATOM 540 N N . ILE A 1 72 ? 10.305 11.231 2.249 1.00 86.06 72 ILE A N 1
ATOM 541 C CA . ILE A 1 72 ? 11.639 11.783 2.560 1.00 86.06 72 ILE A CA 1
ATOM 542 C C . ILE A 1 72 ? 12.593 11.627 1.371 1.00 86.06 72 ILE A C 1
ATOM 544 O O . ILE A 1 72 ? 13.091 12.614 0.843 1.00 86.06 72 ILE A O 1
ATOM 548 N N . ASP A 1 73 ? 12.823 10.385 0.942 1.00 82.25 73 ASP A N 1
ATOM 549 C CA . ASP A 1 73 ? 13.764 10.040 -0.128 1.00 82.25 73 ASP A CA 1
ATOM 550 C C . ASP A 1 73 ? 13.012 9.369 -1.282 1.00 82.25 73 ASP A C 1
ATOM 552 O O . ASP A 1 73 ? 13.091 8.155 -1.476 1.00 82.25 73 ASP A O 1
ATOM 556 N N . ASP A 1 74 ? 12.241 10.162 -2.028 1.00 83.25 74 ASP A N 1
ATOM 557 C CA . ASP A 1 74 ? 11.515 9.701 -3.212 1.00 83.25 74 ASP A CA 1
ATOM 558 C C . ASP A 1 74 ? 12.302 10.016 -4.501 1.00 83.25 74 ASP A C 1
ATOM 560 O O . ASP A 1 74 ? 12.217 11.132 -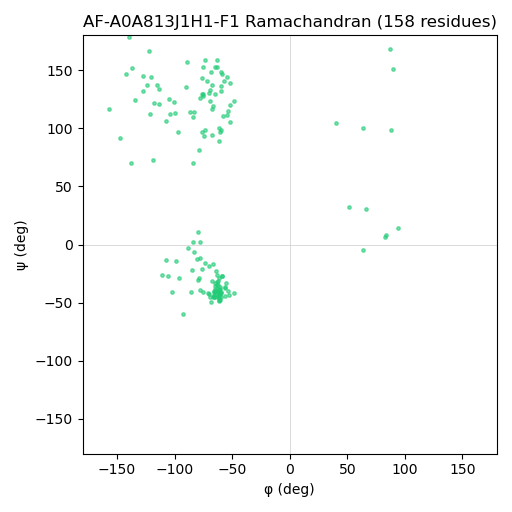5.022 1.00 83.25 74 ASP A O 1
ATOM 564 N N . PRO A 1 75 ? 13.075 9.056 -5.049 1.00 80.81 75 PRO A N 1
ATOM 565 C CA . PRO A 1 75 ? 13.845 9.274 -6.270 1.00 80.81 75 PRO A CA 1
ATOM 566 C C . PRO A 1 75 ? 12.969 9.404 -7.523 1.00 80.81 75 PRO A C 1
ATOM 568 O O . PRO A 1 75 ? 13.460 9.877 -8.547 1.00 80.81 75 PRO A O 1
ATOM 571 N N . ALA A 1 76 ? 11.710 8.955 -7.474 1.00 75.12 76 ALA A N 1
ATOM 572 C CA . ALA A 1 76 ? 10.760 9.098 -8.573 1.00 75.12 76 ALA A CA 1
ATOM 573 C C . ALA A 1 76 ? 10.057 10.469 -8.540 1.00 75.12 76 ALA A C 1
ATOM 575 O O . ALA A 1 76 ? 9.615 10.952 -9.582 1.00 75.12 76 ALA A O 1
ATOM 576 N N . GLY A 1 77 ? 10.024 11.110 -7.368 1.00 77.19 77 GLY A N 1
ATOM 577 C CA . GLY A 1 77 ? 9.351 12.378 -7.104 1.00 77.19 77 GLY A CA 1
ATOM 578 C C . GLY A 1 77 ? 7.897 12.184 -6.666 1.00 77.19 77 GLY A C 1
ATOM 579 O O . GLY A 1 77 ? 7.235 11.230 -7.074 1.00 77.19 77 GLY A O 1
ATOM 580 N N . GLU A 1 78 ? 7.378 13.123 -5.866 1.00 71.25 78 GLU A N 1
ATOM 581 C CA . GLU A 1 78 ? 6.066 12.984 -5.205 1.00 71.25 78 GLU A CA 1
ATOM 582 C C . GLU A 1 78 ? 4.886 12.786 -6.171 1.00 71.25 78 GLU A C 1
ATOM 584 O O . GLU A 1 78 ? 3.884 12.167 -5.792 1.00 71.25 78 GLU A O 1
ATOM 589 N N . ASP A 1 79 ? 5.020 13.297 -7.400 1.00 70.50 79 ASP A N 1
ATOM 590 C CA . ASP A 1 79 ? 4.044 13.173 -8.489 1.00 70.50 79 ASP A CA 1
ATOM 591 C C . ASP A 1 79 ? 4.063 11.780 -9.148 1.00 70.50 79 ASP A C 1
ATOM 593 O O . ASP A 1 79 ? 3.087 11.373 -9.773 1.00 70.50 79 ASP A O 1
ATOM 597 N N . ALA A 1 80 ? 5.159 11.029 -9.006 1.00 77.50 80 ALA A N 1
ATOM 598 C CA . ALA A 1 80 ? 5.298 9.662 -9.505 1.00 77.50 80 ALA A CA 1
ATOM 599 C C . ALA A 1 80 ? 5.054 8.605 -8.413 1.00 77.50 80 ALA A C 1
ATOM 601 O O . ALA A 1 80 ? 4.860 7.425 -8.711 1.00 77.50 80 ALA A O 1
ATOM 602 N N . THR A 1 81 ? 5.037 8.993 -7.138 1.00 87.00 81 THR A N 1
ATOM 603 C CA . THR A 1 81 ? 4.631 8.082 -6.068 1.00 87.00 81 THR A CA 1
ATOM 604 C C . THR A 1 81 ? 3.118 7.926 -6.048 1.00 87.00 81 THR A C 1
ATOM 606 O O . THR A 1 81 ? 2.372 8.906 -6.005 1.00 87.00 81 THR A O 1
ATOM 609 N N . ALA A 1 82 ? 2.662 6.671 -6.027 1.00 90.44 82 ALA A N 1
ATOM 610 C CA . ALA A 1 82 ? 1.244 6.340 -5.999 1.00 90.44 82 ALA A CA 1
ATOM 611 C C . ALA A 1 82 ? 0.506 7.089 -4.866 1.00 90.44 82 ALA A C 1
ATOM 613 O O . ALA A 1 82 ? 1.043 7.220 -3.754 1.00 90.44 82 ALA A O 1
ATOM 614 N N . PRO A 1 83 ? -0.709 7.604 -5.120 1.00 92.12 83 PRO A N 1
ATOM 615 C CA . PRO A 1 83 ? -1.500 8.249 -4.082 1.00 92.12 83 PRO A CA 1
ATOM 616 C C . PRO A 1 83 ? -1.902 7.234 -2.995 1.00 92.12 83 PRO A C 1
ATOM 618 O O . PRO A 1 83 ? -2.009 6.038 -3.284 1.00 92.12 83 PRO A O 1
ATOM 621 N N . PRO A 1 84 ? -2.133 7.678 -1.746 1.00 93.38 84 PRO A N 1
ATOM 622 C CA . PRO A 1 84 ? -2.729 6.818 -0.732 1.00 93.38 84 PRO A CA 1
ATOM 623 C C . PRO A 1 84 ? -4.115 6.337 -1.183 1.00 93.38 84 PRO A C 1
ATOM 625 O O . PRO A 1 84 ? -4.909 7.145 -1.662 1.00 93.38 84 PRO A O 1
ATOM 628 N N . PHE A 1 85 ? -4.428 5.057 -0.988 1.00 93.25 85 PHE A N 1
ATOM 629 C CA . PHE A 1 85 ? -5.754 4.495 -1.294 1.00 93.25 85 PHE A CA 1
ATOM 630 C C . PHE A 1 85 ? -6.712 4.602 -0.091 1.00 93.25 85 PHE A C 1
ATOM 632 O O . PHE A 1 85 ? -6.270 4.785 1.046 1.00 93.25 85 PHE A O 1
ATOM 639 N N . GLU A 1 86 ? -8.027 4.587 -0.330 1.00 91.31 86 GLU A N 1
ATOM 640 C CA . GLU A 1 86 ? -9.077 4.768 0.702 1.00 91.31 86 GLU A CA 1
ATOM 641 C C . GLU A 1 86 ? -9.629 3.450 1.241 1.00 91.31 86 GLU A C 1
ATOM 643 O O . GLU A 1 86 ? -10.044 3.383 2.393 1.00 91.31 86 GLU A O 1
ATOM 648 N N . SER A 1 87 ? -9.621 2.395 0.428 1.00 93.69 87 SER A N 1
ATOM 649 C CA . SER A 1 87 ? -10.173 1.087 0.794 1.00 93.69 87 SER A CA 1
ATOM 650 C C . SER A 1 87 ? -9.325 -0.058 0.246 1.00 93.69 87 SER A C 1
ATOM 652 O O . SER A 1 87 ? -8.747 0.048 -0.835 1.00 93.69 87 SER A O 1
ATOM 654 N N . PHE A 1 88 ? -9.241 -1.178 0.967 1.00 94.19 88 PHE A N 1
ATOM 655 C CA . PHE A 1 88 ? -8.461 -2.339 0.514 1.00 94.19 88 PHE A CA 1
ATOM 656 C C . PHE A 1 88 ? -8.939 -2.879 -0.846 1.00 94.19 88 PHE A C 1
ATOM 658 O O . PHE A 1 88 ? -8.153 -3.439 -1.610 1.00 94.19 88 PHE A O 1
ATOM 665 N N . GLU A 1 89 ? -10.211 -2.674 -1.173 1.00 93.31 89 GLU A N 1
ATOM 666 C CA . GLU A 1 89 ? -10.848 -3.016 -2.439 1.00 93.31 89 GLU A CA 1
ATOM 667 C C . GLU A 1 89 ? -10.289 -2.213 -3.622 1.00 93.31 89 GLU A C 1
ATOM 669 O O . GLU A 1 89 ? -10.184 -2.755 -4.723 1.00 93.31 89 GLU A O 1
ATOM 674 N N . GLU A 1 90 ? -9.878 -0.960 -3.400 1.00 91.94 90 GLU A N 1
ATOM 675 C CA . GLU A 1 90 ? -9.306 -0.077 -4.427 1.00 91.94 90 GLU A CA 1
ATOM 676 C C . GLU A 1 90 ? -8.008 -0.642 -5.018 1.00 91.94 90 GLU A C 1
ATOM 678 O O . GLU A 1 90 ? -7.717 -0.442 -6.197 1.00 91.94 90 GLU A O 1
ATOM 683 N N . LEU A 1 91 ? -7.254 -1.422 -4.232 1.00 90.50 91 LEU A N 1
ATOM 684 C CA . LEU A 1 91 ? -6.032 -2.074 -4.705 1.00 90.50 91 LEU A CA 1
ATOM 685 C C . LEU A 1 91 ? -6.302 -3.086 -5.826 1.00 90.50 91 LEU A C 1
ATOM 687 O O . LEU A 1 91 ? -5.392 -3.384 -6.596 1.00 90.50 91 LEU A O 1
ATOM 691 N N . GLY A 1 92 ? -7.504 -3.671 -5.896 1.00 92.06 92 GLY A N 1
ATOM 692 C CA . GLY A 1 92 ? -7.928 -4.592 -6.960 1.00 92.06 92 GLY A CA 1
ATOM 693 C C . GLY A 1 92 ? -7.157 -5.920 -7.065 1.00 92.06 92 GLY A C 1
ATOM 694 O O . GLY A 1 92 ? -7.517 -6.774 -7.872 1.00 92.06 92 GLY A O 1
ATOM 695 N N . VAL A 1 93 ? -6.107 -6.117 -6.263 1.00 94.12 93 VAL A N 1
ATOM 696 C CA . VAL A 1 93 ? -5.214 -7.289 -6.315 1.00 94.12 93 VAL A CA 1
ATOM 697 C C . VAL A 1 93 ? -5.403 -8.253 -5.147 1.00 94.12 93 VAL A C 1
ATOM 699 O O . VAL A 1 93 ? -4.890 -9.371 -5.188 1.00 94.12 93 VAL A O 1
ATOM 702 N N . LEU A 1 94 ? -6.116 -7.836 -4.097 1.00 94.38 94 LEU A N 1
ATOM 703 C CA . LEU A 1 94 ? -6.341 -8.656 -2.911 1.00 94.38 94 LEU A CA 1
ATOM 704 C C . LEU A 1 94 ? -7.438 -9.701 -3.186 1.00 94.38 94 LEU A C 1
ATOM 706 O O . LEU A 1 94 ? -8.542 -9.334 -3.594 1.00 94.38 94 LEU A O 1
ATOM 710 N N . PRO A 1 95 ? -7.178 -11.003 -2.953 1.00 95.44 95 PRO A N 1
ATOM 711 C CA . PRO A 1 95 ? -8.191 -12.037 -3.109 1.00 95.44 95 PRO A CA 1
ATOM 712 C C . PRO A 1 95 ? -9.406 -11.808 -2.195 1.00 95.44 95 PRO A C 1
ATOM 714 O O . PRO A 1 95 ? -9.232 -11.356 -1.061 1.00 95.44 95 PRO A O 1
ATOM 717 N N . PRO A 1 96 ? -10.625 -12.215 -2.604 1.00 95.62 96 PRO A N 1
ATOM 718 C CA . PRO A 1 96 ? -11.832 -12.019 -1.796 1.00 95.62 96 PRO A CA 1
ATOM 719 C C . PRO A 1 96 ? -11.751 -12.614 -0.385 1.00 95.62 96 PRO A C 1
ATOM 721 O O . PRO A 1 96 ? -12.236 -12.011 0.566 1.00 95.62 96 PRO A O 1
ATOM 724 N N . TRP A 1 97 ? -11.108 -13.775 -0.230 1.00 95.50 97 TRP A N 1
ATOM 725 C CA . TRP A 1 97 ? -10.930 -14.407 1.081 1.00 95.50 97 TRP A CA 1
ATOM 726 C C . TRP A 1 97 ? -10.001 -13.603 2.000 1.00 95.50 97 TRP A C 1
ATOM 728 O O . TRP A 1 97 ? -10.195 -13.606 3.210 1.00 95.50 97 TRP A O 1
ATOM 738 N N . LEU A 1 98 ? -9.017 -12.897 1.435 1.00 95.06 98 LEU A N 1
ATOM 739 C CA . LEU A 1 98 ? -8.084 -12.067 2.194 1.00 95.06 98 LEU A CA 1
ATOM 740 C C . LEU A 1 98 ? -8.762 -10.771 2.639 1.00 95.06 98 LEU A C 1
ATOM 742 O O . LEU A 1 98 ? -8.614 -10.369 3.787 1.00 95.06 98 LEU A O 1
ATOM 746 N N . LEU A 1 99 ? -9.562 -10.162 1.757 1.00 95.25 99 LEU A N 1
ATOM 747 C CA . LEU A 1 99 ? -10.412 -9.022 2.110 1.00 95.25 99 LEU A CA 1
ATOM 748 C C . LEU A 1 99 ? -11.404 -9.385 3.220 1.00 95.25 99 LEU A C 1
ATOM 750 O O . LEU A 1 99 ? -11.592 -8.608 4.150 1.00 95.25 99 LEU A O 1
ATOM 754 N N . GLN A 1 100 ? -12.011 -10.574 3.156 1.00 95.50 100 GLN A N 1
ATOM 755 C CA . GLN A 1 100 ? -12.909 -11.035 4.212 1.00 95.50 100 GLN A CA 1
ATOM 756 C C . GLN A 1 100 ? -12.169 -11.236 5.540 1.00 95.50 100 GLN A C 1
ATOM 758 O O . GLN A 1 100 ? -12.642 -10.746 6.558 1.00 95.50 100 GLN A O 1
ATOM 763 N N . ALA A 1 101 ? -10.990 -11.866 5.525 1.00 93.94 101 ALA A N 1
ATOM 764 C CA . ALA A 1 101 ? -10.182 -12.054 6.730 1.00 93.94 101 ALA A CA 1
ATOM 765 C C . ALA A 1 101 ? -9.787 -10.719 7.390 1.00 93.94 101 ALA A C 1
ATOM 767 O O . ALA A 1 101 ? -9.868 -10.591 8.606 1.00 93.94 101 ALA A O 1
ATOM 768 N N . LEU A 1 102 ? -9.425 -9.704 6.594 1.00 92.62 102 LEU A N 1
ATOM 769 C CA . LEU A 1 102 ? -9.153 -8.357 7.108 1.00 92.62 102 LEU A CA 1
ATOM 770 C C . LEU A 1 102 ? -10.376 -7.767 7.821 1.00 92.62 102 LEU A C 1
ATOM 772 O O . LEU A 1 102 ? -10.248 -7.241 8.923 1.00 92.62 102 LEU A O 1
ATOM 776 N N . ARG A 1 103 ? -11.569 -7.892 7.227 1.00 93.19 103 ARG A N 1
ATOM 777 C CA . ARG A 1 103 ? -12.816 -7.402 7.835 1.00 93.19 103 ARG A CA 1
ATOM 778 C C . ARG A 1 103 ? -13.172 -8.151 9.117 1.0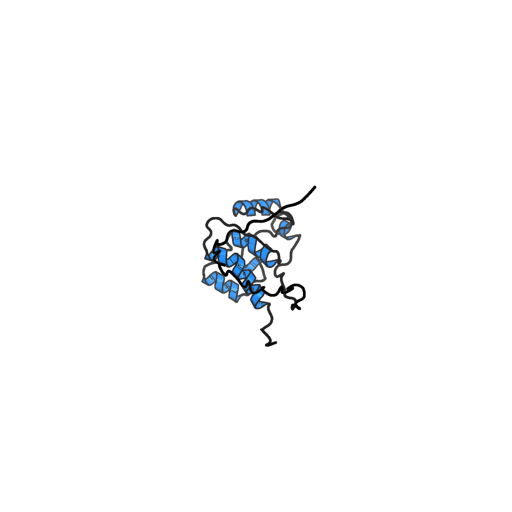0 93.19 103 ARG A C 1
ATOM 780 O O . ARG A 1 103 ? -13.606 -7.509 10.070 1.00 93.19 103 ARG A O 1
ATOM 787 N N . ASP A 1 104 ? -12.988 -9.469 9.141 1.00 94.06 104 ASP A N 1
ATOM 788 C CA . ASP A 1 104 ? -13.285 -10.312 10.305 1.00 94.06 104 ASP A CA 1
ATOM 789 C C . ASP A 1 104 ? -12.397 -9.945 11.509 1.00 94.06 104 ASP A C 1
ATOM 791 O O . ASP A 1 104 ? -12.873 -9.933 12.644 1.00 94.06 104 ASP A O 1
ATOM 795 N N . ASP A 1 105 ? -11.146 -9.550 11.250 1.00 89.50 105 ASP A N 1
ATOM 796 C CA . ASP A 1 105 ? -10.197 -9.059 12.258 1.00 89.50 105 ASP A CA 1
ATOM 797 C C . ASP A 1 105 ? -10.359 -7.555 12.578 1.00 89.50 105 ASP A C 1
ATOM 799 O O . ASP A 1 105 ? -9.612 -7.000 13.385 1.00 89.50 105 ASP A O 1
ATOM 803 N N . GLY A 1 106 ? -11.340 -6.873 11.974 1.00 88.75 106 GLY A N 1
ATOM 804 C CA . GLY A 1 106 ? -11.637 -5.459 12.227 1.00 88.75 106 GLY 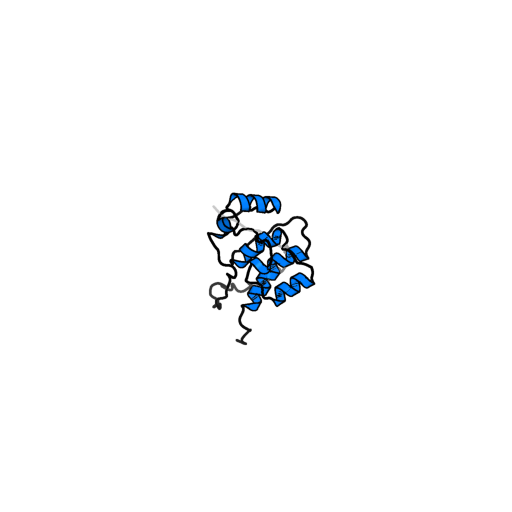A CA 1
ATOM 805 C C . GLY A 1 106 ? -10.791 -4.457 11.431 1.00 88.75 106 GLY A C 1
ATOM 806 O O . GLY A 1 106 ? -10.904 -3.253 11.656 1.00 88.75 106 GLY A O 1
ATOM 807 N N . PHE A 1 107 ? -9.990 -4.913 10.465 1.00 88.69 107 PHE A N 1
ATOM 808 C CA . PHE A 1 107 ? -9.271 -4.063 9.511 1.00 88.69 107 PHE A CA 1
ATOM 809 C C . PHE A 1 107 ? -10.180 -3.683 8.335 1.00 88.69 107 PHE A C 1
ATOM 811 O O . PHE A 1 107 ? -10.014 -4.160 7.213 1.00 88.69 107 PHE A O 1
ATOM 818 N N . THR A 1 108 ? -11.176 -2.833 8.589 1.00 87.75 108 THR A N 1
ATOM 819 C CA . THR A 1 108 ? -12.123 -2.380 7.553 1.00 87.75 108 THR A CA 1
ATOM 820 C C . THR A 1 108 ? -11.561 -1.277 6.664 1.00 87.75 108 THR A C 1
ATOM 822 O O . THR A 1 108 ? -11.924 -1.194 5.496 1.00 87.75 108 THR A O 1
ATOM 825 N N . GLU A 1 109 ? -10.674 -0.444 7.206 1.00 90.50 109 GLU A N 1
ATOM 826 C CA . GLU A 1 109 ? -10.038 0.669 6.502 1.00 90.50 109 GLU A CA 1
ATOM 827 C C . GLU A 1 109 ? -8.514 0.578 6.649 1.00 90.50 109 GLU A C 1
ATOM 829 O O . GLU A 1 109 ? -8.020 0.148 7.700 1.00 90.50 109 GLU A O 1
ATOM 834 N N . PRO A 1 110 ? -7.748 0.965 5.616 1.00 92.50 110 PRO A N 1
ATOM 835 C CA . PRO A 1 110 ? -6.300 0.986 5.707 1.00 92.50 110 PRO A CA 1
ATOM 836 C C . PRO A 1 110 ? -5.846 2.058 6.696 1.00 92.50 110 PRO A C 1
ATOM 838 O O . PRO A 1 110 ? -6.301 3.202 6.669 1.00 92.50 110 PRO A O 1
ATOM 841 N N . SER A 1 111 ? -4.868 1.724 7.534 1.00 91.75 111 SER A N 1
ATOM 842 C CA . SER A 1 111 ? -4.192 2.753 8.322 1.00 91.75 111 SER A CA 1
ATOM 843 C C . SER A 1 111 ? -3.457 3.745 7.407 1.00 91.75 111 SER A C 1
ATOM 845 O O . SER A 1 111 ? -3.074 3.372 6.296 1.00 91.75 111 SER A O 1
ATOM 847 N N . PRO A 1 112 ? -3.148 4.972 7.869 1.00 92.00 112 PRO A N 1
ATOM 848 C CA . PRO A 1 112 ? -2.359 5.940 7.099 1.00 92.00 112 PRO A CA 1
ATOM 849 C C . PRO A 1 112 ? -1.073 5.358 6.496 1.00 92.00 112 PRO A C 1
ATOM 851 O O . PRO A 1 112 ? -0.745 5.581 5.330 1.00 92.00 112 PRO A O 1
ATOM 854 N N . MET A 1 113 ? -0.375 4.543 7.289 1.00 91.38 113 MET A N 1
ATOM 855 C CA . MET A 1 113 ? 0.846 3.863 6.874 1.00 91.38 113 MET A CA 1
ATOM 856 C C . MET A 1 113 ? 0.573 2.828 5.778 1.00 91.38 113 MET A C 1
ATOM 858 O O . MET A 1 113 ? 1.302 2.773 4.793 1.00 91.38 113 MET A O 1
ATOM 862 N N . GLN A 1 114 ? -0.472 2.013 5.932 1.00 93.25 114 GLN A N 1
ATOM 863 C CA . GLN A 1 114 ? -0.856 1.003 4.945 1.00 93.25 114 GLN A CA 1
ATOM 864 C C . GLN A 1 114 ? -1.314 1.651 3.638 1.00 93.25 114 GLN A C 1
ATOM 866 O O . GLN A 1 114 ? -0.851 1.238 2.575 1.00 93.25 114 GLN A O 1
ATOM 871 N N . ALA A 1 115 ? -2.146 2.693 3.734 1.00 94.12 115 ALA A N 1
ATOM 872 C CA . ALA A 1 115 ? -2.703 3.448 2.619 1.00 94.12 115 ALA A CA 1
ATOM 873 C C . ALA A 1 115 ? -1.613 3.946 1.662 1.00 94.12 115 ALA A C 1
ATOM 875 O O . ALA A 1 115 ? -1.752 3.816 0.449 1.00 94.12 115 ALA A O 1
ATOM 876 N N . GLN A 1 116 ? -0.506 4.475 2.195 1.00 93.75 116 GLN A N 1
ATOM 877 C CA . GLN A 1 116 ? 0.605 4.941 1.365 1.00 93.75 116 GLN A CA 1
ATOM 878 C C . GLN A 1 116 ? 1.598 3.827 1.005 1.00 93.75 116 GLN A C 1
ATOM 880 O O . GLN A 1 116 ? 2.095 3.794 -0.121 1.00 93.75 116 GLN A O 1
ATOM 885 N N . ALA A 1 117 ? 1.933 2.932 1.937 1.00 93.19 117 ALA A N 1
ATOM 886 C CA . ALA A 1 117 ? 3.035 1.993 1.738 1.00 93.19 117 ALA A CA 1
ATOM 887 C C . ALA A 1 117 ? 2.682 0.813 0.826 1.00 93.19 117 ALA A C 1
ATOM 889 O O . ALA A 1 117 ? 3.518 0.394 0.024 1.00 93.19 117 ALA A O 1
ATOM 890 N N . LEU A 1 118 ? 1.465 0.268 0.926 1.00 94.62 118 LEU A N 1
ATOM 891 C CA . LEU A 1 118 ? 1.067 -0.900 0.138 1.00 94.62 118 LEU A CA 1
ATOM 892 C C . LEU A 1 118 ? 1.118 -0.663 -1.377 1.00 94.62 118 LEU A C 1
ATOM 894 O O . LEU A 1 118 ? 1.709 -1.508 -2.046 1.00 94.62 118 LEU A O 1
ATOM 898 N N . PRO A 1 119 ? 0.585 0.431 -1.960 1.00 93.19 119 PRO A N 1
ATOM 899 C CA . PRO A 1 119 ? 0.665 0.619 -3.409 1.00 93.19 119 PRO A CA 1
ATOM 900 C C . PRO A 1 119 ? 2.119 0.731 -3.893 1.00 93.19 119 PRO A C 1
ATOM 902 O O . PRO A 1 119 ? 2.461 0.188 -4.943 1.00 93.19 119 PRO A O 1
ATOM 905 N N . VAL A 1 120 ? 3.009 1.334 -3.095 1.00 92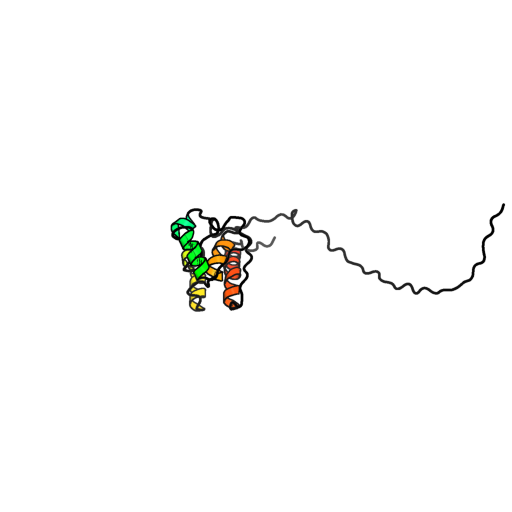.38 120 VAL A N 1
ATOM 906 C CA . VAL A 1 120 ? 4.444 1.414 -3.414 1.00 92.38 120 VAL A CA 1
ATOM 907 C C . VAL A 1 120 ? 5.094 0.027 -3.350 1.00 92.38 120 VAL A C 1
ATOM 909 O O . VAL A 1 120 ? 5.729 -0.395 -4.317 1.00 92.38 120 VAL A O 1
ATOM 912 N N . ALA A 1 121 ? 4.879 -0.732 -2.273 1.00 93.06 121 ALA A N 1
ATOM 913 C CA . ALA A 1 121 ? 5.440 -2.075 -2.117 1.00 93.06 121 ALA A CA 1
ATOM 914 C C . ALA A 1 121 ? 4.919 -3.058 -3.185 1.00 93.06 121 ALA A C 1
ATOM 916 O O . ALA A 1 121 ? 5.679 -3.850 -3.746 1.00 93.06 121 ALA A O 1
ATOM 917 N N . LEU A 1 122 ? 3.626 -2.983 -3.515 1.00 94.50 122 LEU A N 1
ATOM 918 C CA . LEU A 1 122 ? 2.976 -3.829 -4.520 1.00 94.50 122 LEU A CA 1
ATOM 919 C C . LEU A 1 122 ? 3.345 -3.452 -5.958 1.00 94.50 122 LEU A C 1
ATOM 921 O O . LEU A 1 122 ? 3.168 -4.274 -6.859 1.00 94.50 122 LEU A O 1
ATOM 925 N N . SER A 1 123 ? 3.916 -2.267 -6.176 1.00 92.38 123 SER A N 1
ATOM 926 C CA . SER A 1 123 ? 4.550 -1.896 -7.446 1.00 92.38 123 SER A CA 1
ATOM 927 C C . SER A 1 123 ? 5.953 -2.497 -7.630 1.00 92.38 123 SER A C 1
ATOM 929 O O . SER A 1 123 ? 6.610 -2.264 -8.644 1.00 92.38 123 SER A O 1
ATOM 931 N N . GLY A 1 124 ? 6.416 -3.311 -6.673 1.00 90.50 124 GLY A N 1
ATOM 932 C CA . GLY A 1 124 ? 7.686 -4.036 -6.732 1.00 90.50 124 GLY A CA 1
ATOM 933 C C . GLY A 1 124 ? 8.908 -3.219 -6.308 1.00 90.50 124 GLY A C 1
ATOM 934 O O . GLY A 1 124 ? 10.035 -3.722 -6.432 1.00 90.50 124 GLY A O 1
ATOM 935 N N . GLN A 1 125 ? 8.691 -1.998 -5.810 1.00 90.31 125 GLN A N 1
ATOM 936 C CA . GLN A 1 125 ? 9.729 -1.109 -5.297 1.00 90.31 125 GLN A CA 1
ATOM 937 C C . GLN A 1 125 ? 10.212 -1.552 -3.917 1.00 90.31 125 GLN A C 1
ATOM 939 O O . GLN A 1 125 ? 9.486 -2.168 -3.137 1.00 90.31 125 GLN A O 1
ATOM 944 N N . ASN A 1 126 ? 11.463 -1.218 -3.611 1.00 90.88 126 ASN A N 1
ATOM 945 C CA . ASN A 1 126 ? 11.992 -1.394 -2.268 1.00 90.88 126 ASN A CA 1
ATOM 946 C C . ASN A 1 126 ? 11.567 -0.182 -1.433 1.00 90.88 126 ASN A C 1
ATOM 948 O O . ASN A 1 126 ? 12.003 0.933 -1.705 1.00 90.88 126 ASN A O 1
ATOM 952 N N . THR A 1 127 ? 10.726 -0.403 -0.428 1.00 89.38 127 THR A N 1
ATOM 953 C CA . THR A 1 127 ? 10.153 0.669 0.392 1.00 89.38 127 THR A CA 1
ATOM 954 C C . THR A 1 127 ? 10.667 0.573 1.821 1.00 89.38 127 THR A C 1
ATOM 956 O O . THR A 1 127 ? 10.661 -0.504 2.417 1.00 89.38 127 THR A O 1
ATOM 959 N N . ILE A 1 128 ? 11.083 1.708 2.383 1.00 90.75 128 ILE A N 1
ATOM 960 C CA . ILE A 1 128 ? 11.356 1.854 3.814 1.00 90.75 128 ILE A CA 1
ATOM 961 C C . ILE A 1 128 ? 10.196 2.639 4.406 1.00 90.75 128 ILE A C 1
ATOM 963 O O . ILE A 1 128 ? 9.875 3.728 3.940 1.00 90.75 128 ILE A O 1
ATOM 967 N N . VAL A 1 129 ? 9.566 2.075 5.429 1.00 89.00 129 VAL A N 1
ATOM 968 C CA . VAL A 1 129 ? 8.444 2.702 6.122 1.00 89.00 129 VAL A CA 1
ATOM 969 C C . VAL A 1 129 ? 8.858 2.931 7.562 1.00 89.00 129 VAL A C 1
ATOM 971 O O . VAL A 1 129 ? 9.222 1.990 8.267 1.00 89.00 129 VAL A O 1
ATOM 974 N N . VAL A 1 130 ? 8.806 4.187 7.992 1.00 87.75 130 VAL A N 1
ATOM 975 C CA . VAL A 1 130 ? 9.098 4.590 9.365 1.00 87.75 130 VAL A CA 1
ATOM 976 C C . VAL A 1 130 ? 7.803 5.107 9.968 1.00 87.75 130 VAL A C 1
ATOM 978 O O . VAL A 1 130 ? 7.209 6.044 9.448 1.00 87.75 130 VAL A O 1
ATOM 981 N N . GLY A 1 131 ? 7.347 4.487 11.051 1.00 80.19 131 GLY A N 1
ATOM 982 C CA . GLY A 1 131 ? 6.202 4.975 11.812 1.00 80.19 131 GLY A CA 1
ATOM 983 C C . GLY A 1 131 ? 6.548 5.110 13.276 1.00 80.19 131 GLY A C 1
ATOM 984 O O . GLY A 1 131 ? 7.088 4.175 13.867 1.00 80.19 131 GLY A O 1
ATOM 985 N N . ALA A 1 132 ? 6.203 6.252 13.860 1.00 68.12 132 ALA A N 1
ATOM 986 C CA . ALA A 1 132 ? 6.166 6.401 15.305 1.00 68.12 132 ALA A CA 1
ATOM 987 C C . ALA A 1 132 ? 4.915 5.690 15.848 1.00 68.12 132 ALA A C 1
ATOM 989 O O . ALA A 1 132 ? 3.822 5.885 15.321 1.00 68.12 132 ALA A O 1
ATOM 990 N N . ASP A 1 133 ? 5.089 4.842 16.864 1.00 62.59 133 ASP A N 1
ATOM 991 C CA . ASP A 1 133 ? 4.022 4.332 17.741 1.00 62.59 133 ASP A CA 1
ATOM 992 C C . ASP A 1 133 ? 2.782 3.709 17.064 1.00 62.59 133 ASP A C 1
ATOM 994 O O . ASP A 1 133 ? 1.674 3.758 17.597 1.00 62.59 133 ASP A O 1
ATOM 998 N N . ALA A 1 134 ? 2.948 3.072 15.902 1.00 68.19 134 ALA A N 1
ATOM 999 C CA . ALA A 1 134 ? 1.878 2.283 15.295 1.00 68.19 134 ALA A CA 1
ATOM 1000 C C . ALA A 1 134 ? 1.708 0.933 16.012 1.00 68.19 134 ALA A C 1
ATOM 1002 O O . ALA A 1 134 ? 2.685 0.284 16.398 1.00 68.19 134 ALA A O 1
ATOM 1003 N N . GLU A 1 135 ? 0.463 0.470 16.140 1.00 76.50 135 GLU A N 1
ATOM 1004 C CA . GLU A 1 135 ? 0.175 -0.868 16.653 1.00 76.50 135 GLU A CA 1
ATOM 1005 C C . GLU A 1 135 ? 0.878 -1.941 15.802 1.00 76.50 135 GLU A C 1
ATOM 1007 O O . GLU A 1 135 ? 0.933 -1.853 14.572 1.00 76.50 135 GLU A O 1
ATOM 1012 N N . ARG A 1 136 ? 1.413 -2.983 16.452 1.00 77.06 136 ARG A N 1
ATOM 1013 C CA . ARG A 1 136 ? 2.187 -4.038 15.773 1.00 77.06 136 ARG A CA 1
ATOM 1014 C C . ARG A 1 136 ? 1.400 -4.715 14.651 1.00 77.06 136 ARG A C 1
ATOM 1016 O O . ARG A 1 136 ? 1.995 -5.049 13.631 1.00 77.06 136 ARG A O 1
ATOM 1023 N N . ALA A 1 137 ? 0.091 -4.902 14.821 1.00 72.81 137 ALA A N 1
ATOM 1024 C CA . ALA A 1 137 ? -0.769 -5.497 13.799 1.00 72.81 137 ALA A CA 1
ATOM 1025 C C . ALA A 1 137 ? -0.880 -4.599 12.552 1.00 72.81 137 ALA A C 1
ATOM 1027 O O . ALA A 1 137 ? -0.743 -5.068 11.422 1.00 72.81 137 ALA A O 1
ATOM 1028 N N . THR A 1 138 ? -0.991 -3.285 12.754 1.00 77.81 138 THR A N 1
ATOM 1029 C CA . THR A 1 138 ? -0.982 -2.286 11.680 1.00 77.81 138 THR A CA 1
ATOM 1030 C C . THR A 1 138 ? 0.331 -2.292 10.902 1.00 77.81 138 THR A C 1
ATOM 1032 O O . THR A 1 138 ? 0.319 -2.318 9.669 1.00 77.81 138 THR A O 1
ATOM 1035 N N . GLN A 1 139 ? 1.463 -2.323 11.613 1.00 79.00 139 GLN A N 1
ATOM 1036 C CA . GLN A 1 139 ? 2.790 -2.441 11.000 1.00 79.00 139 GLN A CA 1
ATOM 1037 C C . GLN A 1 139 ? 2.931 -3.754 10.226 1.00 79.00 139 GLN A C 1
ATOM 1039 O O . GLN A 1 139 ? 3.485 -3.769 9.129 1.00 79.00 139 GLN A O 1
ATOM 1044 N N . ALA A 1 140 ? 2.398 -4.847 10.780 1.00 81.50 140 ALA A N 1
ATOM 1045 C CA . ALA A 1 140 ? 2.431 -6.157 10.152 1.00 81.50 140 ALA A CA 1
ATOM 1046 C C . ALA A 1 140 ? 1.712 -6.170 8.800 1.00 81.50 140 ALA A C 1
ATOM 1048 O O . ALA A 1 140 ? 2.264 -6.679 7.828 1.00 81.50 140 ALA A O 1
ATOM 1049 N N . GLY A 1 141 ? 0.543 -5.532 8.693 1.00 85.75 141 GLY A N 1
ATOM 1050 C CA . GLY A 1 141 ? -0.208 -5.458 7.436 1.00 85.75 141 GLY A CA 1
ATOM 1051 C C . GLY A 1 141 ? 0.587 -4.873 6.259 1.00 85.75 141 GLY A C 1
ATOM 1052 O O . GLY A 1 141 ? 0.429 -5.340 5.133 1.00 85.75 141 GLY A O 1
ATOM 1053 N N . VAL A 1 142 ? 1.498 -3.923 6.511 1.00 90.38 142 VAL A N 1
ATOM 1054 C CA . VAL A 1 142 ? 2.299 -3.254 5.467 1.00 90.38 142 VAL A CA 1
ATOM 1055 C C . VAL A 1 142 ? 3.219 -4.222 4.723 1.00 90.38 142 VAL A C 1
ATOM 1057 O O . VAL A 1 142 ? 3.383 -4.095 3.512 1.00 90.38 142 VAL A O 1
ATOM 1060 N N . TYR A 1 143 ? 3.812 -5.193 5.422 1.00 91.44 143 TYR A N 1
ATOM 1061 C CA . TYR A 1 143 ? 4.734 -6.158 4.814 1.00 91.44 143 TYR A CA 1
ATOM 1062 C C . TYR A 1 143 ? 4.121 -7.550 4.633 1.00 91.44 143 TYR A C 1
ATOM 1064 O O . TYR A 1 143 ? 4.510 -8.265 3.709 1.00 91.44 143 TYR A O 1
ATOM 1072 N N . LEU A 1 144 ? 3.144 -7.938 5.459 1.00 94.44 144 LEU A N 1
ATOM 1073 C CA . LEU A 1 144 ? 2.478 -9.234 5.341 1.00 94.44 144 LEU A CA 1
ATOM 1074 C C . LEU A 1 144 ? 1.570 -9.301 4.117 1.00 94.44 144 LEU A C 1
ATOM 1076 O O .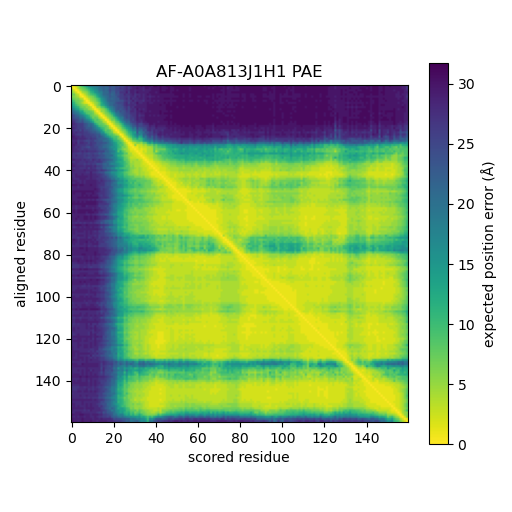 LEU A 1 144 ? 1.604 -10.313 3.426 1.00 94.44 144 LEU A O 1
ATOM 1080 N N . LEU A 1 145 ? 0.797 -8.255 3.801 1.00 94.50 145 LEU A N 1
ATOM 1081 C CA . LEU A 1 145 ? -0.092 -8.291 2.632 1.00 94.50 145 LEU A CA 1
ATOM 1082 C C . LEU A 1 145 ? 0.691 -8.469 1.315 1.00 94.50 145 LEU A C 1
ATOM 1084 O O . LEU A 1 145 ? 0.353 -9.382 0.555 1.00 94.50 145 LEU A O 1
ATOM 1088 N N . PRO A 1 146 ? 1.780 -7.716 1.047 1.00 94.94 146 PRO A N 1
ATOM 1089 C CA . PRO A 1 146 ? 2.631 -7.984 -0.108 1.00 94.94 146 PRO A CA 1
ATOM 1090 C C . PRO A 1 146 ? 3.283 -9.369 -0.071 1.00 94.94 146 PRO A C 1
ATOM 1092 O O . PRO A 1 146 ? 3.361 -10.022 -1.109 1.00 94.94 146 PRO A O 1
ATOM 1095 N N . ALA A 1 147 ? 3.723 -9.845 1.100 1.00 94.50 147 ALA A N 1
ATOM 1096 C CA . ALA A 1 147 ? 4.327 -11.171 1.230 1.00 94.50 147 ALA A CA 1
ATOM 1097 C C . ALA A 1 147 ? 3.332 -12.301 0.916 1.00 94.50 147 ALA A C 1
ATOM 1099 O O . ALA A 1 147 ? 3.686 -13.250 0.220 1.00 94.50 147 ALA A O 1
ATOM 1100 N N . ILE A 1 148 ? 2.082 -12.179 1.374 1.00 94.69 148 ILE A N 1
ATOM 1101 C CA . ILE A 1 148 ? 0.996 -13.119 1.071 1.00 94.69 148 ILE A CA 1
ATOM 1102 C C . ILE A 1 148 ? 0.742 -13.153 -0.438 1.00 94.69 148 ILE A C 1
ATOM 1104 O O . ILE A 1 148 ? 0.725 -14.232 -1.025 1.00 94.69 148 ILE A O 1
ATOM 1108 N N . LEU A 1 149 ? 0.608 -11.990 -1.085 1.00 94.75 149 LEU A N 1
ATOM 1109 C CA . LEU A 1 149 ? 0.414 -11.922 -2.538 1.00 94.75 149 LEU A CA 1
ATOM 1110 C C . LEU A 1 149 ? 1.591 -12.524 -3.312 1.00 94.75 149 LEU A C 1
ATOM 1112 O O . LEU A 1 149 ? 1.378 -13.281 -4.258 1.00 94.75 149 LEU A O 1
ATOM 1116 N N . GLN A 1 150 ? 2.824 -12.248 -2.882 1.00 93.56 150 GLN A N 1
ATOM 1117 C CA . GLN A 1 150 ? 4.015 -12.857 -3.470 1.00 93.56 150 GLN A CA 1
ATOM 1118 C C . GLN A 1 150 ? 4.011 -14.379 -3.323 1.00 93.56 150 GLN A C 1
ATOM 1120 O O . GLN A 1 150 ? 4.324 -15.067 -4.292 1.00 93.56 150 GLN A O 1
ATOM 1125 N N . ALA A 1 151 ? 3.645 -14.898 -2.147 1.00 92.81 151 ALA A N 1
ATOM 1126 C CA . ALA A 1 151 ? 3.593 -16.330 -1.870 1.00 92.81 151 ALA A CA 1
ATOM 1127 C C . ALA A 1 151 ? 2.523 -17.051 -2.702 1.00 92.81 151 ALA A C 1
ATOM 1129 O O . ALA A 1 151 ? 2.786 -18.139 -3.205 1.00 92.81 151 ALA A O 1
ATOM 1130 N N . ILE A 1 152 ? 1.349 -16.438 -2.885 1.00 92.88 152 ILE A N 1
ATOM 1131 C CA . ILE A 1 152 ? 0.257 -16.990 -3.706 1.00 92.88 152 ILE A CA 1
ATOM 1132 C C . ILE A 1 152 ? 0.662 -17.088 -5.183 1.00 92.88 152 ILE A C 1
ATOM 1134 O O . ILE A 1 152 ? 0.253 -18.023 -5.867 1.00 92.88 152 ILE A O 1
ATOM 1138 N N . ASP A 1 153 ? 1.453 -16.135 -5.676 1.00 92.56 153 ASP A N 1
ATOM 1139 C CA . ASP A 1 153 ? 1.912 -16.104 -7.070 1.00 92.56 153 ASP A CA 1
ATOM 1140 C C . ASP A 1 153 ? 3.114 -17.036 -7.330 1.00 92.56 153 ASP A C 1
ATOM 1142 O O . ASP A 1 153 ? 3.449 -17.309 -8.483 1.00 92.56 153 ASP A O 1
ATOM 1146 N N . GLN A 1 154 ? 3.765 -17.566 -6.283 1.00 89.81 154 GLN A N 1
ATOM 1147 C CA . GLN A 1 154 ? 4.852 -18.526 -6.474 1.00 89.81 154 GLN A CA 1
ATOM 1148 C C . GLN A 1 154 ? 4.325 -19.889 -6.948 1.00 89.81 154 GLN A C 1
ATOM 1150 O O . GLN A 1 154 ? 3.322 -20.392 -6.436 1.00 89.81 154 GLN A O 1
ATOM 1155 N N . PRO A 1 155 ? 5.031 -20.552 -7.881 1.00 86.06 155 PRO A N 1
ATOM 1156 C CA . PRO A 1 155 ? 4.723 -21.930 -8.221 1.00 86.06 155 PRO A CA 1
ATOM 1157 C C . PRO A 1 155 ? 4.946 -22.839 -7.008 1.00 86.06 155 PRO A C 1
ATOM 1159 O O . PRO A 1 155 ? 5.812 -22.585 -6.168 1.00 86.06 155 PRO A O 1
ATOM 1162 N N . LEU A 1 156 ? 4.207 -23.949 -6.964 1.00 83.81 156 LEU A N 1
ATOM 1163 C CA . LEU A 1 156 ? 4.458 -25.007 -5.991 1.00 83.81 156 LEU A CA 1
ATOM 1164 C C . LEU A 1 156 ? 5.917 -25.462 -6.077 1.00 83.81 156 LEU A C 1
ATOM 1166 O O . LEU A 1 156 ? 6.499 -25.535 -7.165 1.00 83.81 156 LEU A O 1
ATOM 1170 N N . LEU A 1 157 ? 6.489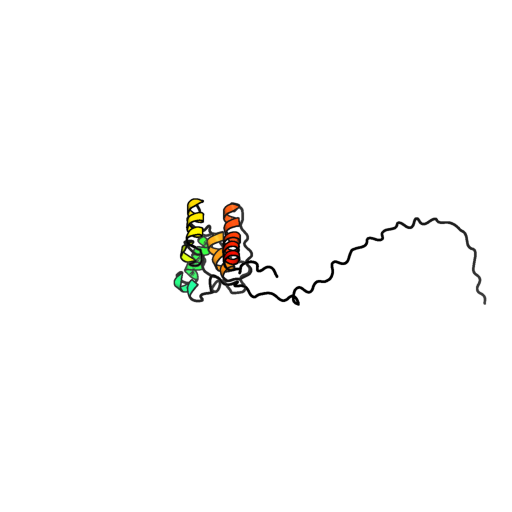 -25.790 -4.920 1.00 78.38 157 LEU A N 1
ATOM 1171 C CA . LEU A 1 157 ? 7.816 -26.379 -4.835 1.00 78.38 157 LEU A CA 1
ATOM 1172 C C . LEU A 1 157 ? 7.792 -27.714 -5.587 1.00 78.38 157 LEU A C 1
ATOM 1174 O O . LEU A 1 157 ? 7.295 -28.719 -5.090 1.00 78.38 157 LEU A O 1
ATOM 1178 N N . SER A 1 158 ? 8.296 -27.713 -6.817 1.00 72.19 158 SER A N 1
ATOM 1179 C CA . SER A 1 158 ? 8.688 -28.947 -7.484 1.00 72.19 158 SER A CA 1
ATOM 1180 C C . SER A 1 158 ? 9.913 -29.468 -6.744 1.00 72.19 158 SER A C 1
ATOM 1182 O O . SER A 1 158 ? 10.890 -28.718 -6.662 1.00 72.19 158 SER A O 1
ATOM 1184 N N . GLU A 1 159 ? 9.883 -30.700 -6.227 1.00 57.81 159 GLU A N 1
ATOM 1185 C CA . GLU A 1 159 ? 11.122 -31.368 -5.816 1.00 57.81 159 GLU A CA 1
ATOM 1186 C C . GLU A 1 159 ? 12.101 -31.298 -6.999 1.00 57.81 159 GLU A C 1
ATOM 1188 O O . GLU A 1 159 ? 11.754 -31.667 -8.125 1.00 57.81 159 GLU A O 1
ATOM 1193 N N . GLN A 1 160 ? 13.252 -30.668 -6.767 1.00 45.69 160 GLN A N 1
ATOM 1194 C CA . GLN A 1 160 ? 14.326 -30.489 -7.744 1.00 45.69 160 GLN A CA 1
ATOM 1195 C C . GLN A 1 160 ? 15.367 -31.580 -7.549 1.00 45.69 160 GLN A C 1
ATOM 1197 O O . GLN A 1 160 ? 15.708 -31.843 -6.374 1.00 45.69 160 GLN A O 1
#

Sequence (160 aa):
HHLCAPAVPMSGTKRKAADEVHHSSASEMDWRAQPRRPFKRVFVPYNPEAVDMAGGAAAVAARRKALGVDLIDDPAGEDATAPPFESFEELGVLPPWLLQALRDDGFTEPSPMQAQALPVALSGQNTIVVGADAERATQAGVYLLPAILQAIDQPLLSEQ

Solvent-accessible surface area (backbone atoms only — not comparable to full-atom values): 10617 Å² total; per-residue (Å²): 134,81,90,83,85,88,85,88,85,84,90,78,92,73,82,79,77,83,77,83,75,78,74,75,74,74,75,88,71,64,73,83,79,53,91,72,84,87,75,84,54,62,75,38,75,88,57,86,58,49,35,55,76,58,64,23,63,70,45,41,52,53,48,32,54,75,52,73,54,82,85,85,87,58,92,77,36,81,76,66,49,68,59,63,55,81,41,70,72,76,66,72,70,68,52,72,71,56,55,48,51,34,43,76,74,65,52,69,56,59,49,59,66,35,20,43,45,35,57,45,42,27,41,48,48,94,76,86,84,88,76,83,92,65,56,69,69,62,59,42,51,46,56,47,52,54,48,52,56,48,57,71,71,48,76,78,86,68,91,126

Radius of gyration: 29.09 Å; Cα contacts (8 Å, |Δi|>4): 114; chains: 1; bounding box: 103×51×43 Å

Foldseek 3Di:
DDDDDDDDDDDDDDDPPDDPPPPVPPPPDDPVPDDDDDADQAQQAFDLCQQVVCVHLVNLVVVCVVLVHDDDDDPVDSSRQHGFDWFPVVSVRQDPVRQVVCVVVPNGTQRSQQRRQQSCRNRNDDDDGDDDPDDPVNVCCSPVRSVVSRVVRDDPDDPD

pLDDT: mean 80.0, std 19.26, range [30.09, 95.62]

Nearest PDB structures (foldseek):
  4lk2-assembly2_B  TM=8.372E-01  e=4.271E-04  Saccharomyces cerevisiae S288C
  3fhc-assembly1_B  TM=7.394E-01  e=4.890E-02  Homo sapiens